Protein AF-A0A8X7UUT2-F1 (afdb_monomer)

InterPro domains:
  IPR055280 Short-chain dehydrogenase TIC 32 [PTHR48476] (2-76)

Secondary structure (DSSP, 8-state):
--GGGTTS-HHHHHHHHHHHHHHSPPHHHHHHHHHHHHH-GGGTT--S--EETTEE-PPPHHHH-HHHHHHHHHHHHHHHHHHHTTS--

Mean predicted aligned error: 12.13 Å

Foldseek 3Di:
DDPPPPPDDVVVVVVVVVVVVVVDDDPCQVCVLVCCCVPPPVCPPPPPFDDDSVDTDDDDPCVVDPVNVVVVVVVVVVVVVVVVPPPDD

Sequence (89 aa):
MTSLWRHFNSYLAGAVSALASYFIKTIPQGAATTCYLALSPQVAGVTGEYFRNCNITKPSSFGQDSELAKKVWDFSTKLTDSHSGKSHS

Structure (mmCIF, N/CA/C/O backbone):
data_AF-A0A8X7UUT2-F1
#
_entry.id   AF-A0A8X7UUT2-F1
#
loop_
_atom_site.group_PDB
_atom_site.id
_atom_site.type_symbol
_atom_site.label_atom_id
_atom_site.label_alt_id
_atom_site.label_comp_id
_atom_site.label_asym_id
_atom_site.label_entity_id
_atom_site.label_seq_id
_atom_site.pdbx_PDB_ins_code
_atom_site.Cartn_x
_atom_site.Cartn_y
_atom_site.Cartn_z
_atom_site.occupancy
_atom_site.B_iso_or_equiv
_atom_site.auth_seq_id
_atom_site.auth_comp_id
_atom_site.auth_asym_id
_atom_site.auth_atom_id
_atom_site.pdbx_PDB_model_num
ATOM 1 N N . MET A 1 1 ? 0.104 28.004 6.083 1.00 38.38 1 MET A N 1
ATOM 2 C CA . MET A 1 1 ? 1.470 27.576 5.709 1.00 38.38 1 MET A CA 1
ATOM 3 C C . MET A 1 1 ? 2.435 28.631 6.221 1.00 38.38 1 MET A C 1
ATOM 5 O O . MET A 1 1 ? 2.253 29.795 5.891 1.00 38.38 1 MET A O 1
ATOM 9 N N . THR A 1 2 ? 3.347 28.276 7.123 1.00 43.44 2 THR A N 1
ATOM 10 C CA . THR A 1 2 ? 4.190 29.249 7.834 1.00 43.44 2 THR A CA 1
ATOM 11 C C . THR A 1 2 ? 5.332 29.762 6.954 1.00 43.44 2 THR A C 1
ATOM 13 O O . THR A 1 2 ? 5.846 29.062 6.085 1.00 43.44 2 THR A O 1
ATOM 16 N N . SER A 1 3 ? 5.736 31.008 7.191 1.00 48.72 3 SER A N 1
ATOM 17 C CA . SER A 1 3 ? 6.671 31.835 6.407 1.00 48.72 3 SER A CA 1
ATOM 18 C C . SER A 1 3 ? 8.117 31.319 6.311 1.00 48.72 3 SER A C 1
ATOM 20 O O . SER A 1 3 ? 8.977 32.025 5.786 1.00 48.72 3 SER A O 1
ATOM 22 N N . LEU A 1 4 ? 8.397 30.116 6.819 1.00 62.78 4 LEU A N 1
ATOM 23 C CA . LEU A 1 4 ? 9.738 29.547 6.996 1.00 62.78 4 LEU A CA 1
ATOM 24 C C . LEU A 1 4 ? 10.443 29.218 5.665 1.00 62.78 4 LEU A C 1
ATOM 26 O O . LEU A 1 4 ? 11.659 29.091 5.612 1.00 62.78 4 LEU A O 1
ATOM 30 N N . TRP A 1 5 ? 9.676 29.091 4.582 1.00 60.91 5 TRP A N 1
ATOM 31 C CA . TRP A 1 5 ? 10.155 28.595 3.289 1.00 60.91 5 TRP A CA 1
ATOM 32 C C . TRP A 1 5 ? 10.733 29.664 2.351 1.00 60.91 5 TRP A C 1
ATOM 34 O O . TRP A 1 5 ? 11.372 29.323 1.363 1.00 60.91 5 TRP A O 1
ATOM 44 N N . ARG A 1 6 ? 10.536 30.960 2.630 1.00 60.72 6 ARG A N 1
ATOM 45 C CA . ARG A 1 6 ? 10.883 32.029 1.669 1.00 60.72 6 ARG A CA 1
ATOM 46 C C . ARG A 1 6 ? 12.377 32.383 1.629 1.00 60.72 6 ARG A C 1
ATOM 48 O O . ARG A 1 6 ? 12.803 33.047 0.696 1.00 60.72 6 ARG A O 1
ATOM 55 N N . HIS A 1 7 ? 13.155 31.954 2.625 1.00 60.22 7 HIS A N 1
ATOM 56 C CA . HIS A 1 7 ? 14.579 32.295 2.767 1.00 60.22 7 HIS A CA 1
ATOM 57 C C . HIS A 1 7 ? 15.519 31.078 2.761 1.00 60.22 7 HIS A C 1
ATOM 59 O O . HIS A 1 7 ? 16.701 31.215 3.075 1.00 60.22 7 HIS A O 1
ATOM 65 N N . PHE A 1 8 ? 15.032 29.886 2.396 1.00 59.72 8 PHE A N 1
ATOM 66 C CA . PHE A 1 8 ? 15.919 28.741 2.201 1.00 59.72 8 PHE A CA 1
ATOM 67 C C . PHE A 1 8 ? 16.799 28.993 0.968 1.00 59.72 8 PHE A C 1
ATOM 69 O O . PHE A 1 8 ? 16.302 29.067 -0.151 1.00 59.72 8 PHE A O 1
ATOM 76 N N . ASN A 1 9 ? 18.104 29.168 1.204 1.00 65.00 9 ASN A N 1
ATOM 77 C CA . ASN A 1 9 ? 19.141 29.408 0.200 1.00 65.00 9 ASN A CA 1
ATOM 78 C C . ASN A 1 9 ? 18.942 28.510 -1.039 1.00 65.00 9 ASN A C 1
ATOM 80 O O . ASN A 1 9 ? 18.945 27.284 -0.909 1.00 65.00 9 ASN A O 1
ATOM 84 N N . SER A 1 10 ? 18.789 29.096 -2.232 1.00 65.19 10 SER A N 1
ATOM 85 C CA . SER A 1 10 ? 18.418 28.387 -3.471 1.00 65.19 10 SER A CA 1
ATOM 86 C C . SER A 1 10 ? 19.349 27.217 -3.817 1.00 65.19 10 SER A C 1
ATOM 88 O O . SER A 1 10 ? 18.910 26.213 -4.373 1.00 65.19 10 SER A O 1
ATOM 90 N N . TYR A 1 11 ? 20.624 27.303 -3.424 1.00 67.50 11 TYR A N 1
ATOM 91 C CA . TYR A 1 11 ? 21.592 26.211 -3.555 1.00 67.50 11 TYR A CA 1
ATOM 92 C C . TYR A 1 11 ? 21.288 25.016 -2.640 1.00 67.50 11 TYR A C 1
ATOM 94 O O . TYR A 1 11 ? 21.360 23.871 -3.083 1.00 67.50 11 TYR A O 1
ATOM 102 N N . LEU A 1 12 ? 20.907 25.264 -1.381 1.00 72.81 12 LEU A N 1
ATOM 103 C CA . LEU A 1 12 ? 20.484 24.205 -0.458 1.00 72.81 12 LEU A CA 1
ATOM 104 C C . LEU A 1 12 ? 19.172 23.569 -0.924 1.00 72.81 12 LEU A C 1
ATOM 106 O O . LEU A 1 12 ? 19.035 22.351 -0.860 1.00 72.81 12 LEU A O 1
ATOM 110 N N . ALA A 1 13 ? 18.239 24.366 -1.450 1.00 72.06 13 ALA A N 1
ATOM 111 C CA . ALA A 1 13 ? 17.006 23.848 -2.039 1.00 72.06 13 ALA A CA 1
ATOM 112 C C . ALA A 1 13 ? 17.287 22.928 -3.245 1.00 72.06 13 ALA A C 1
ATOM 114 O O . ALA A 1 13 ? 16.701 21.850 -3.346 1.00 72.06 13 ALA A O 1
ATOM 115 N N . GLY A 1 14 ? 18.231 23.303 -4.116 1.00 75.81 14 GLY A N 1
ATOM 116 C CA . GLY A 1 14 ? 18.683 22.465 -5.231 1.00 75.81 14 GLY A CA 1
ATOM 117 C C . GLY A 1 14 ? 19.339 21.157 -4.775 1.00 75.81 14 GLY A C 1
ATOM 118 O O . GLY A 1 14 ? 19.000 20.091 -5.288 1.00 75.81 14 GLY A O 1
ATOM 119 N N . ALA A 1 15 ? 20.214 21.212 -3.766 1.00 78.44 15 ALA A N 1
ATOM 120 C CA . ALA A 1 15 ? 20.864 20.025 -3.206 1.00 78.44 15 ALA A CA 1
ATOM 121 C C . ALA A 1 15 ? 19.859 19.059 -2.554 1.00 78.44 15 ALA A C 1
ATOM 123 O O . ALA A 1 15 ? 19.911 17.854 -2.799 1.00 78.44 15 ALA A O 1
ATOM 124 N N . VAL A 1 16 ? 18.902 19.582 -1.780 1.00 78.50 16 VAL A N 1
ATOM 125 C CA . VAL A 1 16 ? 17.818 18.788 -1.178 1.00 78.50 16 VAL A 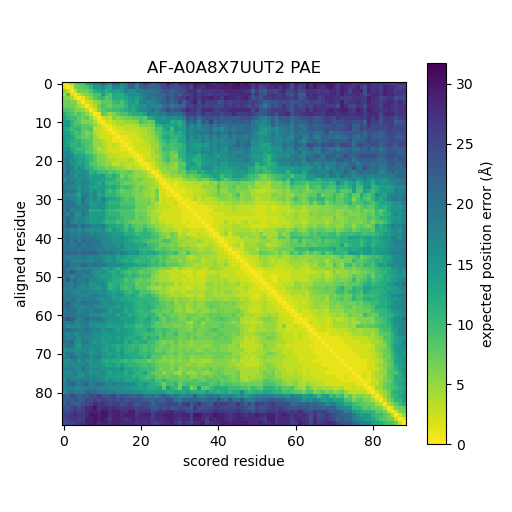CA 1
ATOM 126 C C . VAL A 1 16 ? 16.926 18.173 -2.256 1.00 78.50 16 VAL A C 1
ATOM 128 O O . VAL A 1 16 ? 16.554 17.010 -2.135 1.00 78.50 16 VAL A O 1
ATOM 131 N N . SER A 1 17 ? 16.626 18.907 -3.329 1.00 72.12 17 SER A N 1
ATOM 132 C CA . SER A 1 17 ? 15.852 18.392 -4.465 1.00 72.12 17 SER A CA 1
ATOM 133 C C . SER A 1 17 ? 16.575 17.254 -5.197 1.00 72.12 17 SER A C 1
ATOM 135 O O . SER A 1 17 ? 15.963 16.230 -5.506 1.00 72.12 17 SER A O 1
ATOM 137 N N . ALA A 1 18 ? 17.886 17.377 -5.420 1.00 75.00 18 ALA A N 1
ATOM 138 C CA . ALA A 1 18 ? 18.692 16.335 -6.057 1.00 75.00 18 ALA A CA 1
ATOM 139 C C . ALA A 1 18 ? 18.791 15.068 -5.189 1.00 75.00 18 ALA A C 1
ATOM 141 O O . ALA A 1 18 ? 18.589 13.959 -5.684 1.00 75.00 18 ALA A O 1
ATOM 142 N N . LEU A 1 19 ? 19.020 15.236 -3.882 1.00 76.25 19 LEU A N 1
ATOM 143 C CA . LEU A 1 19 ? 18.989 14.140 -2.911 1.00 76.25 19 LEU A CA 1
ATOM 144 C C . LEU A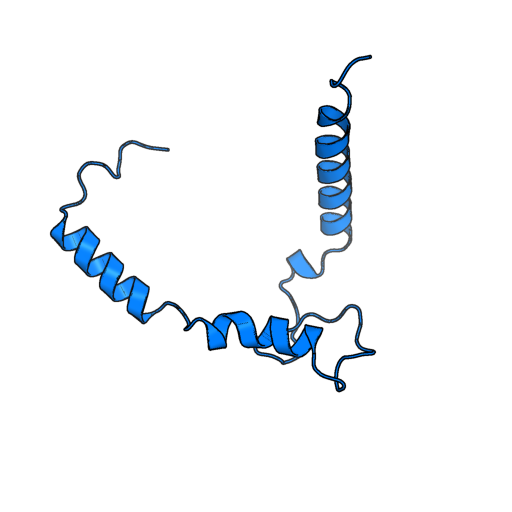 1 19 ? 17.609 13.473 -2.869 1.00 76.25 19 LEU A C 1
ATOM 146 O O . LEU A 1 19 ? 17.519 12.253 -2.963 1.00 76.25 19 LEU A O 1
ATOM 150 N N . ALA A 1 20 ? 16.530 14.253 -2.797 1.00 72.31 20 ALA A N 1
ATOM 151 C CA . ALA A 1 20 ? 15.168 13.726 -2.806 1.00 72.31 20 ALA A CA 1
ATOM 152 C C . ALA A 1 20 ? 14.866 12.952 -4.097 1.00 72.31 20 ALA A C 1
ATOM 154 O O . ALA A 1 20 ? 14.325 11.853 -4.029 1.00 72.31 20 ALA A O 1
ATOM 155 N N . SER A 1 21 ? 15.280 13.473 -5.254 1.00 68.31 21 SER A N 1
ATOM 156 C CA . SER A 1 21 ? 15.098 12.826 -6.561 1.00 68.31 21 SER A CA 1
ATOM 157 C C . SER A 1 21 ? 15.783 11.464 -6.642 1.00 68.31 21 SER A C 1
ATOM 159 O O . SER A 1 21 ? 15.238 10.546 -7.247 1.00 68.31 21 SER A O 1
ATOM 161 N N . TYR A 1 22 ? 16.933 11.302 -5.984 1.00 71.62 22 TYR A N 1
ATOM 162 C CA . TYR A 1 22 ? 17.630 10.018 -5.904 1.00 71.62 22 TYR A CA 1
ATOM 163 C C . TYR A 1 22 ? 16.892 8.984 -5.035 1.00 71.62 22 TYR A C 1
ATOM 165 O O . TYR A 1 22 ? 16.938 7.788 -5.312 1.00 71.62 22 TYR A O 1
ATOM 173 N N . PHE A 1 23 ? 16.178 9.430 -3.997 1.00 70.94 23 PHE A N 1
ATOM 174 C CA . PHE A 1 23 ? 15.394 8.553 -3.118 1.00 70.94 23 PHE A CA 1
ATOM 175 C C . PHE A 1 23 ? 13.961 8.289 -3.613 1.00 70.94 23 PHE A C 1
ATOM 177 O O . PHE A 1 23 ? 13.264 7.432 -3.056 1.00 70.94 23 PHE A O 1
ATOM 184 N N . ILE A 1 24 ? 13.499 8.994 -4.647 1.00 74.88 24 ILE A N 1
ATOM 185 C CA . ILE A 1 24 ? 12.178 8.783 -5.243 1.00 74.88 24 ILE A CA 1
ATOM 186 C C . ILE A 1 24 ? 12.221 7.542 -6.143 1.00 74.88 24 ILE A C 1
ATOM 188 O O . ILE A 1 24 ? 13.072 7.399 -7.017 1.00 74.88 24 ILE A O 1
ATOM 192 N N . LYS A 1 25 ? 11.275 6.621 -5.924 1.00 74.44 25 LYS A N 1
ATOM 193 C CA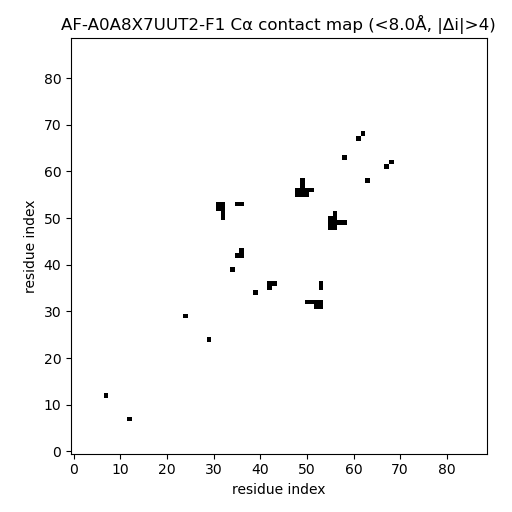 . LYS A 1 25 ? 11.110 5.431 -6.772 1.00 74.44 25 LYS A CA 1
ATOM 194 C C . LYS A 1 25 ? 10.836 5.837 -8.218 1.00 74.44 25 LYS A C 1
ATOM 196 O O . LYS A 1 25 ? 10.141 6.820 -8.470 1.00 74.44 25 LYS A O 1
ATOM 201 N N . THR A 1 26 ? 11.313 5.038 -9.168 1.00 80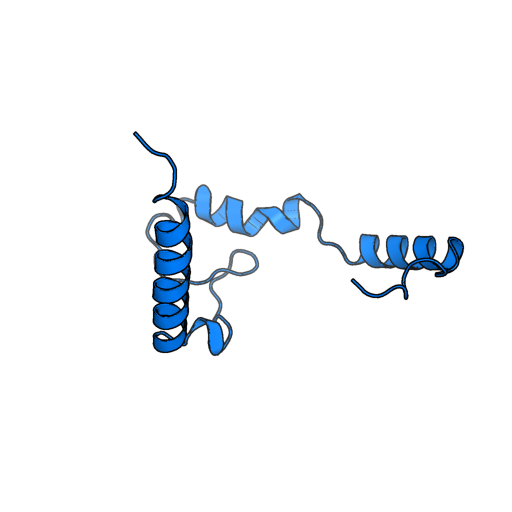.56 26 THR A N 1
ATOM 202 C CA . THR A 1 26 ? 11.031 5.286 -10.586 1.00 80.56 26 THR A CA 1
ATOM 203 C C . THR A 1 26 ? 9.539 5.106 -10.888 1.00 80.56 26 THR A C 1
ATOM 205 O O . THR A 1 26 ? 8.842 4.351 -10.206 1.00 80.56 26 THR A O 1
ATOM 208 N N . ILE A 1 27 ? 9.042 5.770 -11.937 1.00 80.44 27 ILE A N 1
ATOM 209 C CA . ILE A 1 27 ? 7.651 5.638 -12.411 1.00 80.44 27 ILE A CA 1
ATOM 210 C C . ILE A 1 27 ? 7.211 4.163 -12.530 1.00 80.44 27 ILE A C 1
ATOM 212 O O . ILE A 1 27 ? 6.189 3.813 -11.933 1.00 80.44 27 ILE A O 1
ATOM 216 N N . PRO A 1 28 ? 7.957 3.264 -13.211 1.00 80.38 28 PRO A N 1
ATOM 217 C CA . PRO A 1 28 ? 7.551 1.862 -13.303 1.00 80.38 28 PRO A CA 1
ATOM 218 C C . PRO A 1 28 ? 7.546 1.153 -11.943 1.00 80.38 28 PRO A C 1
ATOM 220 O O . PRO A 1 28 ? 6.651 0.352 -11.687 1.00 80.38 28 PRO A O 1
ATOM 223 N N . GLN A 1 29 ? 8.478 1.468 -11.037 1.00 81.69 29 G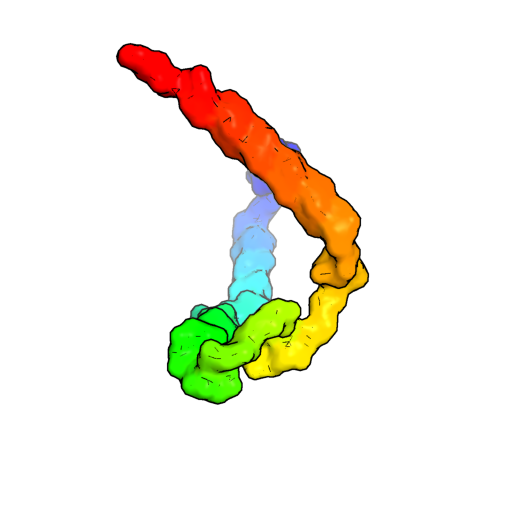LN A N 1
ATOM 224 C CA . GLN A 1 29 ? 8.486 0.894 -9.685 1.00 81.69 29 GLN A CA 1
ATOM 225 C C . GLN A 1 29 ? 7.289 1.360 -8.846 1.00 81.69 29 GLN A C 1
ATOM 227 O O . GLN A 1 29 ? 6.764 0.584 -8.049 1.00 81.69 29 GLN A O 1
ATOM 232 N N . GLY A 1 30 ? 6.847 2.609 -9.019 1.00 80.94 30 GLY A N 1
ATOM 233 C CA . GLY A 1 30 ? 5.669 3.153 -8.342 1.00 80.94 30 GLY A CA 1
ATOM 234 C C . GLY A 1 30 ? 4.356 2.563 -8.860 1.00 80.94 30 GLY A C 1
ATOM 235 O O . GLY A 1 30 ? 3.465 2.265 -8.068 1.00 80.94 30 GLY A O 1
ATOM 236 N N . ALA A 1 31 ? 4.250 2.344 -10.173 1.00 86.38 31 ALA A N 1
ATOM 237 C CA . ALA A 1 31 ? 3.043 1.812 -10.805 1.00 86.38 31 ALA A CA 1
ATOM 238 C C . ALA A 1 31 ? 2.929 0.278 -10.742 1.00 86.38 31 ALA A C 1
ATOM 240 O O . ALA A 1 31 ? 1.829 -0.254 -10.888 1.00 86.38 31 ALA A O 1
ATOM 241 N N . ALA A 1 32 ? 4.033 -0.441 -10.503 1.00 87.44 32 ALA A N 1
ATOM 242 C CA . ALA A 1 32 ? 4.097 -1.901 -10.605 1.00 87.44 32 ALA A CA 1
ATOM 243 C C . ALA A 1 32 ? 2.999 -2.631 -9.816 1.00 87.44 32 ALA A C 1
ATOM 245 O O . ALA A 1 32 ? 2.344 -3.514 -10.362 1.00 87.44 32 ALA A O 1
ATOM 246 N N . THR A 1 33 ? 2.764 -2.251 -8.554 1.00 84.31 33 THR A N 1
ATOM 247 C CA . THR A 1 33 ? 1.756 -2.928 -7.714 1.00 84.31 33 THR A CA 1
ATOM 248 C C . THR A 1 33 ? 0.336 -2.673 -8.221 1.00 84.31 33 THR A C 1
ATOM 250 O O . THR A 1 33 ? -0.467 -3.600 -8.268 1.00 84.31 33 THR A O 1
ATOM 253 N N . THR A 1 34 ? 0.036 -1.452 -8.668 1.00 87.06 34 THR A N 1
ATOM 254 C CA . THR A 1 34 ? -1.274 -1.106 -9.237 1.00 87.06 34 THR A CA 1
ATOM 255 C C . THR A 1 34 ? -1.520 -1.844 -10.551 1.00 87.06 34 THR A C 1
ATOM 257 O O . THR A 1 34 ? -2.578 -2.442 -10.726 1.00 87.06 34 THR A O 1
ATOM 260 N N . CYS A 1 35 ? -0.53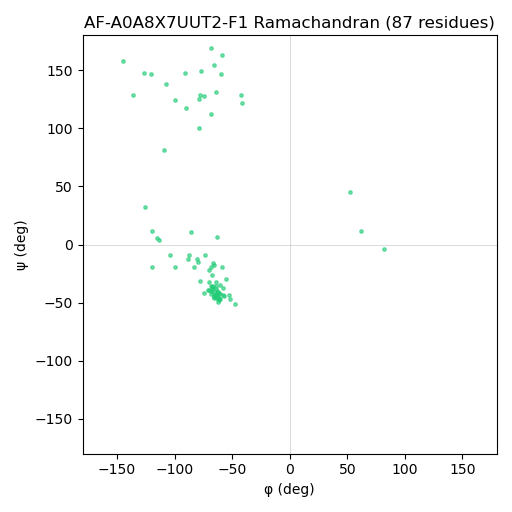5 -1.867 -11.454 1.00 88.06 35 CYS A N 1
ATOM 261 C CA . CYS A 1 35 ? -0.636 -2.602 -12.716 1.00 88.06 35 CYS A CA 1
ATOM 262 C C . CYS A 1 35 ? -0.759 -4.115 -12.488 1.00 88.06 35 CYS A C 1
ATOM 264 O O . CYS A 1 35 ? -1.528 -4.771 -13.184 1.00 88.06 35 CYS A O 1
ATOM 266 N N . TYR A 1 36 ? -0.046 -4.664 -11.498 1.00 87.25 36 TYR A N 1
ATOM 267 C CA . TYR A 1 36 ? -0.162 -6.072 -11.119 1.00 87.25 36 TYR A CA 1
ATOM 268 C C . TYR A 1 36 ? -1.583 -6.407 -10.655 1.00 87.25 36 TYR A C 1
ATOM 270 O O . TYR A 1 36 ? -2.156 -7.375 -11.139 1.00 87.25 36 TYR A O 1
ATOM 278 N N . LEU A 1 37 ? -2.187 -5.580 -9.798 1.00 87.94 37 LEU A N 1
ATOM 279 C CA . LEU A 1 37 ? -3.559 -5.804 -9.330 1.00 87.94 37 LEU A CA 1
ATOM 280 C C . LEU A 1 37 ? -4.617 -5.620 -10.419 1.00 87.94 37 LEU A C 1
ATOM 282 O O . LEU A 1 37 ? -5.603 -6.347 -10.431 1.00 87.94 37 LEU A O 1
ATOM 286 N N . ALA A 1 38 ? -4.417 -4.671 -11.332 1.00 87.06 38 ALA A N 1
ATOM 287 C CA . ALA A 1 38 ? -5.388 -4.379 -12.382 1.00 87.06 38 ALA A CA 1
ATOM 288 C C . ALA A 1 38 ? -5.362 -5.387 -13.546 1.00 87.06 38 ALA A C 1
ATOM 290 O O . ALA A 1 38 ? -6.391 -5.599 -14.181 1.00 87.06 38 ALA A O 1
ATOM 291 N N . LEU A 1 39 ? -4.197 -5.967 -13.862 1.00 87.38 39 LEU A N 1
ATOM 292 C CA . LEU A 1 39 ? -3.990 -6.724 -15.105 1.00 87.38 39 LEU A CA 1
ATOM 293 C C . LEU A 1 39 ? -3.601 -8.191 -14.894 1.00 87.38 39 LEU A C 1
ATOM 295 O O . LEU A 1 39 ? -3.701 -8.978 -15.835 1.00 87.38 39 LEU A O 1
ATOM 299 N N . SER A 1 40 ? -3.111 -8.579 -13.711 1.00 87.06 40 SER A N 1
ATOM 300 C CA . SER A 1 40 ? -2.597 -9.936 -13.515 1.00 87.06 40 SER A CA 1
ATOM 301 C C . SER A 1 40 ? -3.736 -10.944 -13.317 1.00 87.06 40 SER A C 1
ATOM 303 O O . SER A 1 40 ? -4.514 -10.814 -12.370 1.00 87.06 40 SER A O 1
ATOM 305 N N . PRO A 1 41 ? -3.802 -12.027 -14.116 1.00 84.88 41 PRO A N 1
ATOM 306 C CA . PRO A 1 41 ? -4.790 -13.087 -13.913 1.00 84.88 41 PRO A CA 1
ATOM 307 C C . PRO A 1 41 ? -4.575 -13.847 -12.594 1.00 84.88 41 PRO A C 1
ATOM 309 O O . PRO A 1 41 ? -5.492 -14.498 -12.105 1.00 84.88 41 PRO A O 1
ATOM 312 N N . GLN A 1 42 ? -3.385 -13.744 -11.988 1.00 83.00 42 GLN A N 1
ATOM 313 C CA . GLN A 1 42 ? -3.050 -14.412 -10.725 1.00 83.00 42 GLN A CA 1
ATOM 314 C C . GLN A 1 42 ? -3.795 -13.826 -9.517 1.00 83.00 42 GLN A C 1
ATOM 316 O O . GLN A 1 42 ? -3.935 -14.503 -8.504 1.00 83.00 42 GLN A O 1
ATOM 321 N N . VAL A 1 43 ? -4.273 -12.582 -9.615 1.00 84.12 43 VAL A N 1
ATOM 322 C CA . VAL A 1 43 ? -4.969 -11.875 -8.524 1.00 84.12 43 VAL A CA 1
ATOM 323 C C . VAL A 1 43 ? -6.427 -11.562 -8.849 1.00 84.12 43 VAL A C 1
ATOM 325 O O . VAL A 1 43 ? -7.107 -10.942 -8.040 1.00 84.12 43 VAL A O 1
ATOM 328 N N . ALA A 1 44 ? -6.940 -12.043 -9.986 1.00 82.56 44 ALA A N 1
ATOM 329 C CA . ALA A 1 44 ? -8.288 -11.745 -10.473 1.00 82.56 44 ALA A CA 1
ATOM 330 C C . ALA A 1 44 ? -9.426 -12.151 -9.510 1.00 82.56 44 ALA A C 1
ATOM 332 O O . ALA A 1 44 ? -10.534 -11.636 -9.624 1.00 82.56 44 ALA A O 1
ATOM 333 N N . GLY A 1 45 ? -9.166 -13.056 -8.559 1.00 83.88 45 GLY A N 1
ATOM 334 C CA . GLY A 1 45 ? -10.123 -13.477 -7.528 1.00 83.88 45 GLY A CA 1
ATOM 335 C C . GLY A 1 45 ? -9.750 -13.079 -6.098 1.00 83.88 45 GLY A C 1
ATOM 336 O O . GLY A 1 45 ? -10.433 -13.490 -5.165 1.00 83.88 45 GLY A O 1
ATOM 337 N N . VAL A 1 46 ? -8.662 -12.330 -5.893 1.00 85.62 46 VAL A N 1
ATOM 338 C CA . VAL A 1 46 ? -8.192 -11.966 -4.549 1.00 85.62 46 VAL A CA 1
ATOM 339 C C . VAL A 1 46 ? -8.830 -10.644 -4.128 1.00 85.62 46 VAL A C 1
ATOM 341 O O . VAL A 1 46 ? -8.584 -9.606 -4.737 1.00 85.62 46 VAL A O 1
ATOM 344 N N . THR A 1 47 ? -9.629 -10.665 -3.060 1.00 86.12 47 THR A N 1
ATOM 345 C CA . THR A 1 47 ? -10.309 -9.477 -2.515 1.00 86.12 47 THR A CA 1
ATOM 346 C C . THR A 1 47 ? -10.021 -9.310 -1.029 1.00 86.12 47 THR A C 1
ATOM 348 O O . THR A 1 47 ? -9.905 -10.301 -0.317 1.00 86.12 47 THR A O 1
ATOM 351 N N . GLY A 1 48 ? -9.966 -8.067 -0.545 1.00 85.00 48 GLY A N 1
ATOM 352 C CA . GLY A 1 48 ? -9.778 -7.763 0.882 1.00 85.00 48 GLY A CA 1
ATOM 353 C C . GLY A 1 48 ? -8.325 -7.805 1.369 1.00 85.00 48 GLY A C 1
ATOM 354 O O . GLY A 1 48 ? -8.059 -7.449 2.512 1.00 85.00 48 GLY A O 1
ATOM 355 N N . GLU A 1 49 ? -7.385 -8.176 0.500 1.00 89.19 49 GLU A N 1
ATOM 356 C CA . GLU A 1 49 ? -5.959 -8.242 0.818 1.00 89.19 49 GLU A CA 1
ATOM 357 C C . GLU A 1 49 ? -5.231 -6.930 0.506 1.00 89.19 49 GLU A C 1
ATOM 359 O O . GLU A 1 49 ? -5.542 -6.222 -0.456 1.00 89.19 49 GLU A O 1
ATOM 364 N N . TYR A 1 50 ? -4.208 -6.620 1.303 1.00 87.50 50 TYR A N 1
ATOM 365 C CA . TYR A 1 50 ? -3.352 -5.454 1.099 1.00 87.50 50 TYR A CA 1
ATOM 366 C C . TYR A 1 50 ? -2.041 -5.864 0.420 1.00 87.50 50 TYR A C 1
ATOM 368 O O . TYR A 1 50 ? -1.302 -6.708 0.928 1.00 87.50 50 TYR A O 1
ATOM 376 N N . PHE A 1 51 ? -1.722 -5.242 -0.718 1.00 87.50 51 PHE A N 1
ATOM 377 C CA . PHE A 1 51 ? -0.508 -5.538 -1.480 1.00 87.50 51 PHE A CA 1
ATOM 378 C C . PHE A 1 51 ? 0.533 -4.423 -1.364 1.00 87.50 51 PHE A C 1
ATOM 380 O O . PHE A 1 51 ? 0.233 -3.234 -1.479 1.00 87.50 51 PHE A O 1
ATOM 387 N N . ARG A 1 52 ? 1.796 -4.819 -1.208 1.00 86.12 52 ARG A N 1
ATOM 388 C CA . ARG A 1 52 ? 2.975 -3.947 -1.240 1.00 86.12 52 ARG A CA 1
ATOM 389 C C . ARG A 1 52 ? 4.053 -4.619 -2.077 1.00 86.12 52 ARG A C 1
ATOM 391 O O . ARG A 1 52 ? 4.396 -5.765 -1.812 1.00 86.12 52 ARG A O 1
ATOM 398 N N . ASN A 1 53 ? 4.611 -3.902 -3.054 1.00 83.12 53 ASN A N 1
ATOM 399 C CA . ASN A 1 53 ? 5.608 -4.443 -3.988 1.00 83.12 53 ASN A CA 1
ATOM 400 C C . ASN A 1 53 ? 5.129 -5.747 -4.661 1.00 83.12 53 ASN A C 1
ATOM 402 O O . ASN A 1 53 ? 5.862 -6.729 -4.703 1.00 83.12 53 ASN A O 1
ATOM 406 N N . CYS A 1 54 ? 3.879 -5.763 -5.134 1.00 81.38 54 CYS A N 1
ATOM 407 C CA . CYS A 1 54 ? 3.223 -6.930 -5.747 1.00 81.38 54 CYS A CA 1
ATOM 408 C C . CYS A 1 54 ? 3.050 -8.162 -4.834 1.00 81.38 54 CYS A C 1
ATOM 410 O O . CYS A 1 54 ? 2.677 -9.221 -5.327 1.00 81.38 54 CYS A O 1
ATOM 412 N N . ASN A 1 55 ? 3.262 -8.040 -3.520 1.00 85.44 55 ASN A N 1
ATOM 413 C CA . ASN A 1 55 ? 3.087 -9.139 -2.571 1.00 85.44 55 ASN A CA 1
ATOM 414 C C . ASN A 1 55 ? 2.040 -8.800 -1.507 1.00 85.44 55 ASN A C 1
ATOM 416 O O . ASN A 1 55 ? 1.950 -7.649 -1.076 1.00 85.44 55 ASN A O 1
ATOM 420 N N . ILE A 1 56 ? 1.294 -9.802 -1.037 1.00 87.31 56 ILE A N 1
ATOM 421 C CA . ILE A 1 56 ? 0.373 -9.644 0.096 1.00 87.31 56 ILE A CA 1
ATOM 422 C C . ILE A 1 56 ? 1.192 -9.317 1.348 1.00 87.31 56 ILE A C 1
ATOM 424 O O . ILE A 1 56 ? 2.209 -9.957 1.634 1.00 87.31 56 ILE A O 1
ATOM 428 N N . THR A 1 57 ? 0.779 -8.290 2.083 1.00 87.25 57 THR A N 1
ATOM 429 C CA . THR A 1 57 ? 1.418 -7.887 3.333 1.00 87.25 57 THR A CA 1
ATOM 430 C C . THR A 1 57 ? 0.391 -7.373 4.329 1.00 87.25 57 THR A C 1
ATOM 432 O O . THR A 1 57 ? -0.688 -6.919 3.958 1.00 87.25 57 THR A O 1
ATOM 435 N N . LYS A 1 58 ? 0.736 -7.405 5.617 1.00 88.19 58 LYS A N 1
ATOM 436 C CA . LYS A 1 58 ? -0.146 -6.874 6.653 1.00 88.19 58 LYS A CA 1
ATOM 437 C C . LYS A 1 58 ? -0.113 -5.340 6.626 1.00 88.19 58 LYS A C 1
ATOM 439 O O . LYS A 1 58 ? 0.979 -4.764 6.672 1.00 88.19 58 LYS A O 1
ATOM 444 N N . PRO A 1 59 ? -1.274 -4.666 6.566 1.00 87.19 59 PRO A N 1
ATOM 445 C CA . PRO A 1 59 ? -1.330 -3.218 6.708 1.00 87.19 59 PRO A CA 1
ATOM 446 C C . PRO A 1 59 ? -0.970 -2.810 8.145 1.00 87.19 59 PRO A C 1
A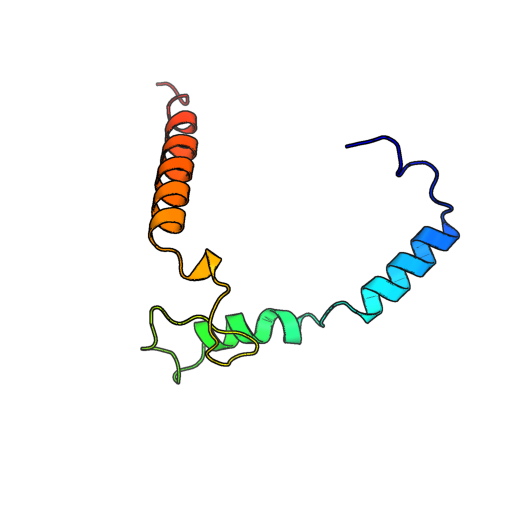TOM 448 O O . PRO A 1 59 ? -0.861 -3.656 9.036 1.00 87.19 59 PRO A O 1
ATOM 451 N N . SER A 1 60 ? -0.768 -1.510 8.376 1.00 88.69 60 SER A N 1
ATOM 452 C CA . SER A 1 60 ? -0.509 -0.972 9.719 1.00 88.69 60 SER A CA 1
ATOM 453 C C . SER A 1 60 ? -1.652 -1.297 10.689 1.00 88.69 60 SER A C 1
ATOM 455 O O . SER A 1 60 ? -2.759 -1.610 10.258 1.00 88.69 60 SER A O 1
ATOM 457 N N . SER A 1 61 ? -1.414 -1.177 12.000 1.00 87.12 61 SER A N 1
ATOM 458 C CA . SER A 1 61 ? -2.448 -1.395 13.028 1.00 87.12 61 SER A CA 1
ATOM 459 C C . SER A 1 61 ? -3.708 -0.560 12.775 1.00 87.12 61 SER A C 1
ATOM 461 O O . SER A 1 61 ? -4.812 -1.088 12.815 1.00 87.12 61 SER A O 1
ATOM 463 N N . PHE A 1 62 ? -3.542 0.713 12.405 1.00 86.88 62 PHE A N 1
ATOM 464 C CA . PHE A 1 62 ? -4.652 1.585 12.009 1.00 86.88 62 PHE A CA 1
ATOM 465 C C . PHE A 1 62 ? -5.367 1.118 10.736 1.00 86.88 62 PHE A C 1
ATOM 467 O O . PHE A 1 62 ? -6.569 1.304 10.609 1.00 86.88 62 PHE A O 1
ATOM 474 N N . GLY A 1 63 ? -4.645 0.499 9.798 1.00 82.75 63 GLY A N 1
ATOM 475 C CA . GLY A 1 63 ? -5.230 -0.083 8.588 1.00 82.75 63 GLY A CA 1
ATOM 476 C C . GLY A 1 63 ? -6.002 -1.384 8.833 1.00 82.75 63 GLY A C 1
ATOM 477 O O . GLY A 1 63 ? -6.669 -1.860 7.922 1.00 82.75 63 GLY A O 1
ATOM 478 N N . GLN A 1 64 ? -5.915 -1.954 10.038 1.00 87.62 64 GLN A N 1
ATOM 479 C CA . GLN A 1 64 ? -6.671 -3.138 10.464 1.00 87.62 64 GLN A CA 1
ATOM 480 C C . GLN A 1 64 ? -7.840 -2.779 11.398 1.00 87.62 64 GLN A C 1
ATOM 482 O O . GLN A 1 64 ? -8.669 -3.635 11.702 1.00 87.62 64 GLN A O 1
ATOM 487 N N . ASP A 1 65 ? -7.927 -1.526 11.855 1.00 92.00 65 ASP A N 1
ATOM 488 C CA . ASP A 1 65 ? -8.966 -1.067 12.774 1.00 92.00 65 ASP A CA 1
ATOM 489 C C . ASP A 1 65 ? -10.285 -0.804 12.028 1.00 92.00 65 ASP A C 1
ATOM 491 O O . ASP A 1 65 ? -10.497 0.233 11.390 1.00 92.00 65 ASP A O 1
ATOM 495 N N . SER A 1 66 ? -11.197 -1.771 12.131 1.00 89.62 66 SER A N 1
ATOM 496 C CA . SER A 1 66 ? -12.522 -1.695 11.510 1.00 89.62 66 SER A CA 1
ATOM 497 C C . SER A 1 66 ? -13.432 -0.615 12.112 1.00 89.62 66 SER A C 1
ATOM 499 O O . SER A 1 66 ? -14.314 -0.105 11.416 1.00 89.62 66 SER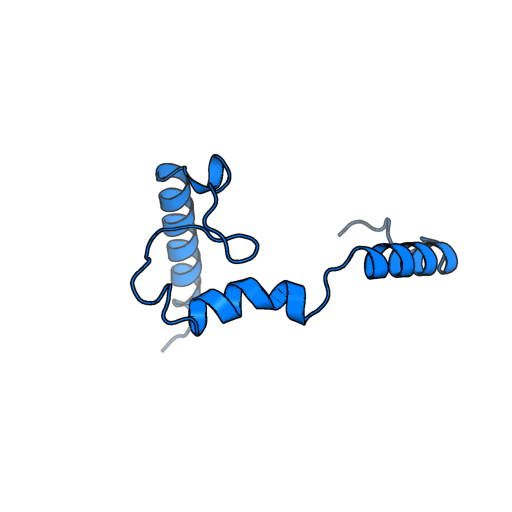 A O 1
ATOM 501 N N . GLU A 1 67 ? -13.241 -0.238 13.380 1.00 92.25 67 GLU A N 1
ATOM 502 C CA . GLU A 1 67 ? -14.030 0.824 14.009 1.00 92.25 67 GLU A CA 1
ATOM 503 C C . GLU A 1 67 ? -13.588 2.193 13.506 1.00 92.25 67 GLU A C 1
ATOM 505 O O . GLU A 1 67 ? -14.425 3.051 13.207 1.00 92.25 67 GLU A O 1
ATOM 510 N N . LEU A 1 68 ? -12.276 2.394 13.380 1.00 90.94 68 LEU A N 1
ATOM 511 C CA . LEU A 1 68 ? -11.718 3.615 12.812 1.00 90.94 68 LEU A CA 1
ATOM 512 C C . LEU A 1 68 ? -12.129 3.778 11.345 1.00 90.94 68 LEU A C 1
ATOM 514 O O . LEU A 1 68 ? -12.542 4.870 10.953 1.00 90.94 68 LEU A O 1
ATOM 518 N N . ALA A 1 69 ? -12.102 2.696 10.560 1.00 91.00 69 ALA A N 1
ATOM 519 C CA . ALA A 1 69 ? -12.561 2.709 9.172 1.00 91.00 69 ALA A CA 1
ATOM 520 C C . ALA A 1 69 ? -14.025 3.174 9.046 1.00 91.00 69 ALA A C 1
ATOM 522 O O . ALA A 1 69 ? -14.324 4.037 8.219 1.00 91.00 69 ALA A O 1
ATOM 523 N N . LYS A 1 70 ? -14.923 2.677 9.912 1.00 93.19 70 LYS A N 1
ATOM 524 C CA . L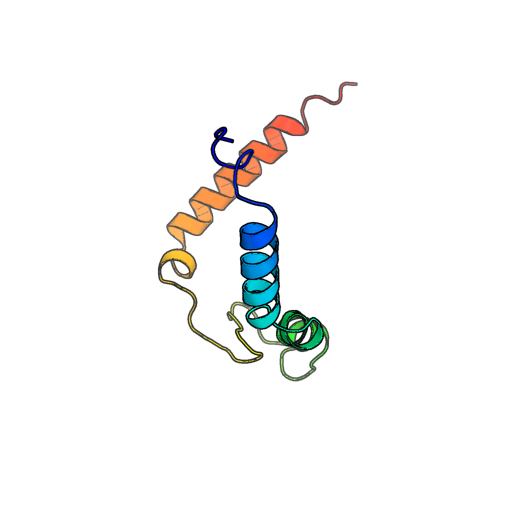YS A 1 70 ? -16.333 3.112 9.952 1.00 93.19 70 LYS A CA 1
ATOM 525 C C . LYS A 1 70 ? -16.470 4.594 10.292 1.00 93.19 70 LYS A C 1
ATOM 527 O O . LYS A 1 70 ? -17.159 5.322 9.585 1.00 93.19 70 LYS A O 1
ATOM 532 N N . LYS A 1 71 ? -15.761 5.068 11.322 1.00 93.62 71 LYS A N 1
ATOM 533 C CA . LYS A 1 71 ? -15.788 6.487 11.726 1.00 93.62 71 LYS A CA 1
ATOM 534 C C . LYS A 1 71 ? -15.357 7.413 10.584 1.00 93.62 71 LYS A C 1
ATOM 536 O O . LYS A 1 71 ? -15.990 8.442 10.357 1.00 93.62 71 LYS A O 1
ATOM 541 N N . VAL A 1 72 ? -14.297 7.044 9.859 1.00 93.19 72 VAL A N 1
ATOM 542 C CA . VAL A 1 72 ? -13.796 7.816 8.708 1.00 93.19 72 VAL A CA 1
ATOM 543 C C . VAL A 1 72 ? -14.788 7.790 7.542 1.00 93.19 72 VAL A C 1
ATOM 545 O O . VAL A 1 72 ? -15.001 8.826 6.907 1.00 93.19 72 VAL A O 1
ATOM 548 N N . TRP A 1 73 ? -15.425 6.647 7.280 1.00 93.88 73 TRP A N 1
ATOM 549 C CA . TRP A 1 73 ? -16.454 6.519 6.246 1.00 93.88 73 TRP A CA 1
ATOM 550 C C . TRP A 1 73 ? -17.671 7.410 6.524 1.00 93.88 73 TRP A C 1
ATOM 552 O O . TRP A 1 73 ? -18.075 8.196 5.662 1.00 93.88 73 TRP A O 1
ATOM 562 N N . ASP A 1 74 ? -18.205 7.355 7.746 1.00 94.94 74 ASP A N 1
ATOM 563 C CA . ASP A 1 74 ? -19.360 8.158 8.163 1.00 94.94 74 ASP A CA 1
ATOM 564 C C . ASP A 1 74 ? -19.057 9.657 8.096 1.00 94.94 74 ASP A C 1
ATOM 566 O O . ASP A 1 74 ? -19.890 10.455 7.662 1.00 94.94 74 ASP A O 1
ATOM 570 N N . PHE A 1 75 ? -17.853 10.052 8.516 1.00 93.62 75 PHE A N 1
ATOM 571 C CA . PHE A 1 75 ? -17.403 11.438 8.432 1.00 93.62 75 PHE A CA 1
ATOM 572 C C . PHE A 1 75 ? -17.304 11.917 6.979 1.00 93.62 75 PHE A C 1
ATOM 574 O O . PHE A 1 75 ? -17.801 12.995 6.654 1.00 93.62 75 PHE A O 1
ATOM 581 N N . SER A 1 76 ? -16.705 11.107 6.101 1.00 91.88 76 SER A N 1
ATOM 582 C CA . SER A 1 76 ? -16.519 11.450 4.685 1.00 91.88 76 SER A CA 1
ATOM 583 C C . SER A 1 76 ? -17.854 11.559 3.950 1.00 91.88 76 SER A C 1
ATOM 585 O O . SER A 1 76 ? -18.071 12.522 3.222 1.00 91.88 76 SER A O 1
ATOM 587 N N . THR A 1 77 ? -18.781 10.632 4.208 1.00 92.38 77 THR A N 1
ATOM 588 C CA . THR A 1 77 ? -20.129 10.644 3.613 1.00 92.38 77 THR A CA 1
ATOM 589 C C . THR A 1 77 ? -20.892 11.907 4.016 1.00 92.38 77 THR A C 1
ATOM 591 O O . THR A 1 77 ? -21.367 12.645 3.156 1.00 92.38 77 THR A O 1
ATOM 594 N N . LYS A 1 78 ? -20.894 12.253 5.313 1.00 92.94 78 LYS A N 1
ATOM 595 C CA . LYS A 1 78 ? -21.493 13.508 5.808 1.00 92.94 78 LYS A CA 1
ATOM 596 C C . LYS A 1 78 ? -20.870 14.751 5.163 1.00 92.94 78 LYS A C 1
ATOM 598 O O . LYS A 1 78 ? -21.572 15.725 4.881 1.00 92.94 78 LYS A O 1
ATOM 603 N N . LEU A 1 79 ? -19.557 14.739 4.925 1.00 91.00 79 LEU A N 1
ATOM 604 C CA . LEU A 1 79 ? -18.858 15.845 4.271 1.00 91.00 79 LEU A CA 1
ATOM 605 C C . LEU A 1 79 ? -19.308 16.009 2.811 1.00 91.00 79 LEU A C 1
ATOM 607 O O . LEU A 1 79 ? -19.573 17.130 2.381 1.00 91.00 79 LEU A O 1
ATOM 611 N N . THR A 1 80 ? -19.418 14.918 2.055 1.00 89.19 80 THR A N 1
ATOM 612 C CA . THR A 1 80 ? -19.838 14.966 0.648 1.00 89.19 80 THR A CA 1
ATOM 613 C C . THR A 1 80 ? -21.316 15.338 0.508 1.00 89.19 80 THR A C 1
ATOM 615 O O . THR A 1 80 ? -21.653 16.173 -0.334 1.00 89.19 80 THR A O 1
ATOM 618 N N . ASP A 1 81 ? -22.183 14.829 1.384 1.00 86.19 81 ASP A N 1
ATOM 619 C CA . ASP A 1 81 ? -23.619 15.143 1.367 1.00 86.19 81 ASP A CA 1
ATOM 620 C C . ASP A 1 81 ? -23.905 16.605 1.735 1.00 86.19 81 ASP A C 1
ATOM 622 O O . ASP A 1 81 ? -24.763 17.254 1.137 1.00 86.19 81 ASP A O 1
ATOM 626 N N . SER A 1 82 ? -23.137 17.180 2.665 1.00 70.19 82 SER A N 1
ATOM 627 C CA . SER A 1 82 ? -23.280 18.598 3.032 1.00 70.19 82 SER A CA 1
ATOM 628 C C . SER A 1 82 ? -22.900 19.581 1.910 1.00 70.19 82 SER A C 1
ATOM 630 O O . SER A 1 82 ? -23.300 20.745 1.971 1.00 70.19 82 SER A O 1
ATOM 632 N N . HIS A 1 83 ? -22.188 19.126 0.869 1.00 59.81 83 HIS A N 1
ATOM 633 C CA . HIS A 1 83 ? -21.823 19.933 -0.304 1.00 59.81 83 HIS A CA 1
ATOM 634 C C . HIS A 1 83 ? -22.726 19.701 -1.525 1.00 59.81 83 HIS A C 1
ATOM 636 O O . HIS A 1 83 ? -22.779 20.573 -2.393 1.00 59.81 83 HIS A O 1
ATOM 642 N N . SER A 1 84 ? -23.461 18.585 -1.606 1.00 60.12 84 SER A N 1
ATOM 643 C CA . SER A 1 84 ? -24.382 18.329 -2.728 1.00 60.12 84 SER A CA 1
ATOM 644 C C . SER A 1 84 ? -25.738 19.046 -2.579 1.00 60.12 84 SER A C 1
ATOM 646 O O . SER A 1 84 ? -26.463 19.205 -3.557 1.00 60.12 84 SER A O 1
ATOM 648 N N . GLY A 1 85 ? -26.047 19.582 -1.390 1.00 57.19 85 GLY A N 1
ATOM 649 C CA . GLY A 1 85 ? -27.296 20.296 -1.084 1.00 57.19 85 GLY A CA 1
ATOM 650 C C . GLY A 1 85 ? -27.349 21.797 -1.420 1.00 57.19 85 GLY A C 1
ATOM 651 O O . GLY A 1 85 ? -28.276 22.471 -0.978 1.00 57.19 85 GLY A O 1
ATOM 652 N N . LYS A 1 86 ? -26.378 22.359 -2.160 1.00 54.09 86 LYS A N 1
ATOM 653 C CA . LYS A 1 86 ? -26.390 23.780 -2.595 1.00 54.09 86 LYS A CA 1
ATOM 654 C C . LYS A 1 86 ? -26.234 23.988 -4.106 1.00 54.09 86 LYS A C 1
ATOM 656 O O . LYS A 1 86 ? -25.728 25.021 -4.533 1.00 54.09 86 LYS A O 1
ATOM 661 N N . SER A 1 87 ? -26.731 23.063 -4.920 1.00 46.91 87 SER A N 1
ATOM 662 C CA . SER A 1 87 ? -27.135 23.394 -6.290 1.00 46.91 87 SER A CA 1
ATOM 663 C C . SER A 1 87 ? -28.660 23.344 -6.362 1.00 46.91 87 SER A C 1
ATOM 665 O O . SER A 1 87 ? -29.242 22.329 -6.729 1.00 46.91 87 SER A O 1
ATOM 667 N N . HIS A 1 88 ? -29.280 24.446 -5.922 1.00 47.09 88 HIS A N 1
ATOM 668 C CA . HIS A 1 88 ? -30.659 24.842 -6.237 1.00 47.09 88 HIS A CA 1
ATOM 669 C C . HIS A 1 88 ? -30.934 24.600 -7.737 1.00 47.09 88 HIS A C 1
ATOM 671 O O . HIS A 1 88 ? -30.050 24.847 -8.554 1.00 47.09 88 HIS A O 1
ATOM 677 N N . SER A 1 89 ? -32.019 23.896 -8.072 1.00 38.97 89 SER A N 1
ATOM 678 C CA . SER A 1 89 ? -33.376 24.430 -8.314 1.00 38.97 89 SER A CA 1
ATOM 679 C C . SER A 1 89 ? -33.548 25.056 -9.690 1.00 38.97 89 SER A C 1
ATOM 681 O O . SER A 1 89 ? -32.606 25.707 -10.178 1.00 38.97 89 SER A O 1
#

pLDDT: mean 78.59, std 13.73, range [38.38, 94.94]

Solvent-accessible surface area (backbone atoms only — not comparable to full-atom values): 5718 Å² total; per-residue (Å²): 136,78,83,76,71,83,75,61,55,68,67,58,53,50,53,52,49,54,55,49,57,72,73,50,74,52,71,68,70,67,43,44,37,59,52,44,63,75,68,36,79,91,43,72,85,70,76,96,75,45,69,55,90,72,33,83,48,86,66,55,75,76,74,66,36,66,67,60,52,50,54,52,49,56,52,50,50,53,55,54,54,71,63,65,77,74,72,78,131

Nearest PDB structures (foldseek):
  7pin-assembly1_e  TM=2.096E-01  e=6.851E+00  Dunaliella salina

Organism: Brassica carinata (NCBI:txid52824)

Radius of gyration: 20.85 Å; Cα contacts (8 Å, |Δi|>4): 26; chains: 1; bounding box: 55×47×29 Å